Protein AF-A0A7R9L1L2-F1 (afdb_monomer_lite)

Secondary structure (DSSP, 8-state):
------HHHHHHHHHHHHHHTTS------TTS---HHHHHHHHHHHSTTT-SS-PPPSSHHHHHHHHHHHHHHHHHHHHHHHHHS-HHHHHHHHHHHHHHHHHHHHHSSSSSSHHHHHHHHHHHHHHHHHHHHHHHHHHHHHHHHHHS-HHHHHHHHHGGG--

Foldseek 3Di:
DDPPPDPVVVVVV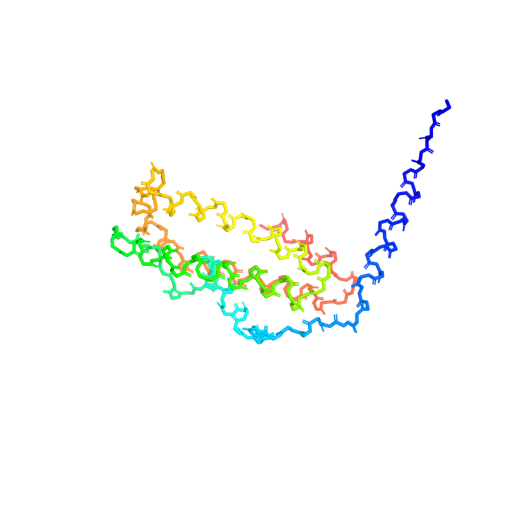VVVVVVVQPDDDQADDPPADLDVVLLVVLVLQLPLLSDLPDAQDQDLVSLQVVLVSNVVSLVNNLVSLVHGHTPVSSVVSCVVCVVSVVVSCQCNDPPHNVCVSNVCRVVCNVCSVVSSVVVVVVVVLVVCLVPDDPVCNVVSVPVVPPD

Organism: NCBI:txid1979941

Structure (mmCIF, N/CA/C/O backbone):
data_AF-A0A7R9L1L2-F1
#
_entry.id   AF-A0A7R9L1L2-F1
#
loop_
_atom_site.group_PDB
_atom_site.id
_atom_site.type_symbol
_atom_site.label_atom_id
_atom_site.label_alt_id
_atom_site.label_comp_id
_atom_site.label_asym_id
_atom_site.label_entity_id
_atom_site.label_seq_id
_atom_site.pdbx_PDB_ins_code
_atom_site.Cartn_x
_atom_site.Cartn_y
_atom_site.Cartn_z
_atom_site.occupancy
_atom_site.B_iso_or_equiv
_atom_site.auth_seq_id
_atom_site.auth_comp_id
_atom_site.auth_asym_id
_atom_site.auth_atom_id
_atom_site.pdbx_PDB_model_num
ATOM 1 N N . MET A 1 1 ? -5.228 34.550 -36.832 1.00 36.47 1 MET A N 1
ATOM 2 C CA . MET A 1 1 ? -4.292 33.539 -37.370 1.00 36.47 1 MET A CA 1
ATOM 3 C C . MET A 1 1 ? -4.348 32.320 -36.449 1.00 36.47 1 MET A C 1
ATOM 5 O O . MET A 1 1 ? -3.928 32.424 -35.306 1.00 36.47 1 MET A O 1
ATOM 9 N N . LYS A 1 2 ? -5.009 31.228 -36.863 1.00 37.94 2 LYS A N 1
ATOM 10 C CA . LYS A 1 2 ? -5.183 30.013 -36.042 1.00 37.94 2 LYS A CA 1
ATOM 11 C C . LYS A 1 2 ? -3.864 29.232 -36.028 1.00 37.94 2 LYS A C 1
ATOM 13 O O . LYS A 1 2 ? -3.481 28.687 -37.057 1.00 37.94 2 LYS A O 1
ATOM 18 N N . MET A 1 3 ? -3.175 29.177 -34.886 1.00 38.44 3 MET A N 1
ATOM 19 C CA . MET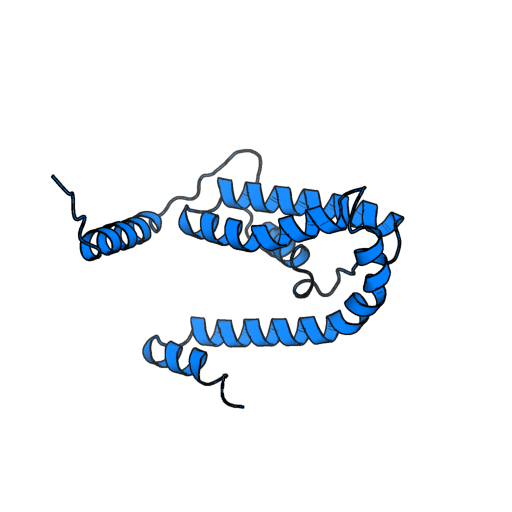 A 1 3 ? -2.059 28.246 -34.678 1.00 38.44 3 MET A CA 1
ATOM 20 C C . MET A 1 3 ? -2.617 26.821 -34.595 1.00 38.44 3 MET A C 1
ATOM 22 O O . MET A 1 3 ? -3.024 26.356 -33.534 1.00 38.44 3 MET A O 1
ATOM 26 N N . SER A 1 4 ? -2.660 26.134 -35.737 1.00 44.62 4 SER A N 1
ATOM 27 C CA . SER A 1 4 ? -2.806 24.681 -35.799 1.00 44.62 4 SER A CA 1
ATOM 28 C C . SER A 1 4 ? -1.478 24.057 -35.376 1.00 44.62 4 SER A C 1
ATOM 30 O O . SER A 1 4 ? -0.600 23.809 -36.201 1.00 44.62 4 SER A O 1
ATOM 32 N N . MET A 1 5 ? -1.288 23.867 -34.071 1.00 45.75 5 MET A N 1
ATOM 33 C CA . MET A 1 5 ? -0.157 23.101 -33.558 1.00 45.75 5 MET A CA 1
ATOM 34 C C . MET A 1 5 ? -0.394 21.629 -33.914 1.00 45.75 5 MET A C 1
ATOM 36 O O . MET A 1 5 ? -1.268 20.979 -33.345 1.00 45.75 5 MET A O 1
ATOM 40 N N . ASN A 1 6 ? 0.333 21.134 -34.919 1.00 57.28 6 ASN A N 1
ATOM 41 C CA . ASN A 1 6 ? 0.216 19.767 -35.424 1.00 57.28 6 ASN A CA 1
ATOM 42 C C . ASN A 1 6 ? 0.350 18.758 -34.272 1.00 57.28 6 ASN A C 1
ATOM 44 O O . ASN A 1 6 ? 1.364 18.748 -33.575 1.00 57.28 6 ASN A O 1
ATOM 48 N N . ILE A 1 7 ? -0.644 17.880 -34.109 1.00 63.22 7 ILE A N 1
ATOM 49 C CA . ILE A 1 7 ? -0.678 16.795 -33.107 1.00 63.22 7 ILE A CA 1
ATOM 50 C C . ILE A 1 7 ? 0.626 15.978 -33.083 1.00 63.22 7 ILE A C 1
ATOM 52 O O . ILE A 1 7 ? 1.096 15.583 -32.019 1.00 63.22 7 ILE A O 1
ATOM 56 N N . ASN A 1 8 ? 1.269 15.818 -34.241 1.00 50.91 8 ASN A N 1
ATOM 57 C CA . ASN A 1 8 ? 2.549 15.124 -34.372 1.00 50.91 8 ASN A CA 1
ATOM 58 C C . ASN A 1 8 ? 3.706 15.843 -33.656 1.00 50.91 8 ASN A C 1
ATOM 60 O O . ASN A 1 8 ? 4.559 15.184 -33.069 1.00 50.91 8 ASN A O 1
ATOM 64 N N . ILE A 1 9 ? 3.717 17.181 -33.648 1.00 67.81 9 ILE A N 1
ATOM 65 C CA . ILE A 1 9 ? 4.713 17.986 -32.922 1.00 67.81 9 ILE A CA 1
ATOM 66 C C . ILE A 1 9 ? 4.466 17.871 -31.416 1.00 67.81 9 ILE A C 1
ATOM 68 O O . ILE A 1 9 ? 5.414 17.706 -30.652 1.00 67.81 9 ILE A O 1
ATOM 72 N N . LEU A 1 10 ? 3.199 17.874 -30.989 1.00 62.88 10 LEU A N 1
ATOM 73 C CA . LEU A 1 10 ? 2.837 17.688 -29.584 1.00 62.88 10 LEU A CA 1
ATOM 74 C C . LEU A 1 10 ? 3.290 16.311 -29.064 1.00 62.88 10 LEU A C 1
ATOM 76 O O . LEU A 1 10 ? 3.907 16.235 -28.004 1.00 62.88 10 LEU A O 1
ATOM 80 N N . CYS A 1 11 ? 3.068 15.236 -29.827 1.00 60.09 11 CYS A N 1
ATOM 81 C CA . CYS A 1 11 ? 3.555 13.898 -29.479 1.00 60.09 11 CYS A CA 1
ATOM 82 C C . CYS A 1 11 ? 5.089 13.826 -29.422 1.00 60.09 11 CYS A C 1
ATOM 84 O O . CYS A 1 11 ? 5.626 13.228 -28.493 1.00 60.09 11 CYS A O 1
ATOM 86 N N . LEU A 1 12 ? 5.802 14.467 -30.353 1.00 58.62 12 LEU A N 1
ATOM 87 C CA . LEU A 1 12 ? 7.271 14.502 -30.364 1.00 58.62 12 LEU A CA 1
ATOM 88 C C . LEU A 1 12 ? 7.853 15.265 -29.168 1.00 58.62 12 LEU A C 1
ATOM 90 O O . LEU A 1 12 ? 8.830 14.808 -28.575 1.00 58.62 12 LEU A O 1
ATOM 94 N N . VAL A 1 13 ? 7.234 16.379 -28.765 1.00 70.94 13 VAL A N 1
ATOM 95 C CA . VAL A 1 13 ? 7.617 17.120 -27.551 1.00 70.94 13 VAL A CA 1
ATOM 96 C C . VAL A 1 13 ? 7.341 16.286 -26.296 1.00 70.94 13 VAL A C 1
ATOM 98 O O . VAL A 1 13 ? 8.177 16.230 -25.400 1.00 70.94 13 VAL A O 1
ATOM 101 N N . ILE A 1 14 ? 6.217 15.568 -26.238 1.00 67.75 14 ILE A N 1
ATOM 102 C CA . ILE A 1 14 ? 5.893 14.697 -25.098 1.00 67.75 14 ILE A CA 1
ATOM 103 C C . ILE A 1 14 ? 6.888 13.530 -24.995 1.00 67.75 14 ILE A C 1
ATOM 105 O O . ILE A 1 14 ? 7.401 13.258 -23.910 1.00 67.75 14 ILE A O 1
ATOM 109 N N . VAL A 1 15 ? 7.218 12.873 -26.111 1.00 67.69 15 VAL A N 1
ATOM 110 C CA . VAL A 1 15 ? 8.172 11.751 -26.143 1.00 67.69 15 VAL A CA 1
ATOM 111 C C . VAL A 1 15 ? 9.595 12.214 -25.809 1.00 67.69 15 VAL A C 1
ATOM 113 O O . VAL A 1 15 ? 10.283 11.559 -25.029 1.00 67.69 15 VAL A O 1
ATOM 116 N N . THR A 1 16 ? 10.034 13.369 -26.314 1.00 61.12 16 THR A N 1
ATOM 117 C CA . THR A 1 16 ? 11.356 13.925 -25.969 1.00 61.12 16 THR A CA 1
ATOM 118 C C . THR A 1 16 ? 11.436 14.359 -24.502 1.00 61.12 16 THR A C 1
ATOM 120 O O . THR A 1 16 ? 12.442 14.081 -23.851 1.00 61.12 16 THR A O 1
ATOM 123 N N . LEU A 1 17 ? 10.368 14.919 -23.922 1.00 56.75 17 LEU A N 1
ATOM 124 C CA . LEU A 1 17 ? 10.292 15.219 -22.482 1.00 56.75 17 LEU A CA 1
ATOM 125 C C . LEU A 1 17 ? 10.342 13.954 -21.605 1.00 56.75 17 LEU A C 1
ATOM 127 O O . LEU A 1 17 ? 10.957 13.973 -20.533 1.00 56.75 17 LEU A O 1
ATOM 131 N N . MET A 1 18 ? 9.754 12.841 -22.058 1.00 56.78 18 MET A N 1
ATOM 132 C CA . MET A 1 18 ? 9.867 11.546 -21.372 1.00 56.78 18 MET A CA 1
ATOM 133 C C . MET A 1 18 ? 11.304 10.999 -21.402 1.00 56.78 18 MET A C 1
ATOM 135 O O . MET A 1 18 ? 11.771 10.485 -20.386 1.00 56.78 18 MET A O 1
ATOM 139 N N . ILE A 1 19 ? 12.027 11.165 -22.517 1.00 56.84 19 ILE A N 1
ATOM 140 C CA . ILE A 1 19 ? 13.418 10.699 -22.679 1.00 56.84 19 ILE A CA 1
ATOM 141 C C . ILE A 1 19 ? 14.409 11.563 -21.876 1.00 56.84 19 ILE A C 1
ATOM 143 O O . ILE A 1 19 ? 15.317 11.035 -21.239 1.00 56.84 19 ILE A O 1
ATOM 147 N N . VAL A 1 20 ? 14.230 12.887 -21.823 1.00 55.44 20 VAL A N 1
ATOM 148 C CA . VAL A 1 20 ? 15.121 13.778 -21.043 1.00 55.44 20 VAL A CA 1
ATOM 149 C C . VAL A 1 20 ? 14.973 13.552 -19.528 1.00 55.44 20 VAL A C 1
ATOM 151 O O . VAL A 1 20 ? 15.897 13.805 -18.762 1.00 55.44 20 VAL A O 1
ATOM 154 N N . SER A 1 21 ? 13.848 12.989 -19.079 1.00 54.03 21 SER A N 1
ATOM 155 C CA . SER A 1 21 ? 13.594 12.691 -17.662 1.00 54.03 21 SER A CA 1
ATOM 156 C C . SER A 1 21 ? 14.308 11.429 -17.137 1.00 54.03 21 SER A C 1
ATOM 158 O O . SER A 1 21 ? 14.259 11.166 -15.929 1.00 54.03 21 SER A O 1
ATOM 160 N N . SER A 1 22 ? 14.948 10.623 -18.002 1.00 46.62 22 SER A N 1
ATOM 161 C CA . SER A 1 22 ? 15.565 9.343 -17.610 1.00 46.62 22 SER A CA 1
ATOM 162 C C . SER A 1 22 ? 17.045 9.423 -17.209 1.00 46.62 22 SER A C 1
ATOM 164 O O . SER A 1 22 ? 17.512 8.550 -16.472 1.00 46.62 22 SER A O 1
ATOM 166 N N . THR A 1 23 ? 17.783 10.479 -17.554 1.00 50.31 23 THR A N 1
ATOM 167 C CA . THR A 1 23 ? 19.122 10.748 -16.989 1.00 50.31 23 THR A CA 1
ATOM 168 C C . THR A 1 23 ? 18.905 11.471 -15.649 1.00 50.31 23 THR A C 1
ATOM 170 O O . THR A 1 23 ? 18.194 12.453 -15.550 1.00 50.31 23 THR A O 1
ATOM 173 N N . GLY A 1 24 ? 19.278 11.000 -14.468 1.00 54.28 24 GLY A N 1
ATOM 174 C CA . GLY A 1 24 ? 20.504 10.338 -14.055 1.00 54.28 24 GLY A CA 1
ATOM 175 C C . GLY A 1 24 ? 21.031 10.997 -12.769 1.00 54.28 24 GLY A C 1
ATOM 176 O O . GLY A 1 24 ? 22.233 11.061 -12.611 1.00 54.28 24 GLY A O 1
ATOM 177 N N . ALA A 1 25 ? 20.171 11.547 -11.891 1.00 43.59 25 ALA A N 1
ATOM 178 C CA . ALA A 1 25 ? 20.575 12.083 -10.587 1.00 43.59 25 ALA A CA 1
ATOM 179 C C . ALA A 1 25 ? 19.409 12.016 -9.581 1.00 43.59 25 ALA A C 1
ATOM 181 O O . ALA A 1 25 ? 18.330 12.554 -9.833 1.00 43.59 25 ALA A O 1
ATOM 182 N N . THR A 1 26 ? 19.613 11.327 -8.460 1.00 54.69 26 THR A N 1
ATOM 183 C CA . THR A 1 26 ? 18.745 11.350 -7.272 1.00 54.69 26 THR A CA 1
ATOM 184 C C . THR A 1 26 ? 19.054 12.610 -6.462 1.00 54.69 26 THR A C 1
ATOM 186 O O . THR A 1 26 ? 20.217 12.875 -6.162 1.00 54.69 26 THR A O 1
ATOM 189 N N . LYS A 1 27 ? 18.042 13.413 -6.107 1.00 51.59 27 LYS A N 1
ATOM 190 C CA . LYS A 1 27 ? 18.242 14.594 -5.252 1.00 51.59 27 LYS A CA 1
ATOM 191 C C . LYS A 1 27 ? 18.451 14.134 -3.807 1.00 51.59 27 LYS A C 1
ATOM 193 O O . LYS A 1 27 ? 17.504 13.765 -3.123 1.00 51.59 27 LYS A O 1
ATOM 198 N N . GLN A 1 28 ? 19.689 14.156 -3.327 1.00 49.69 28 GLN A N 1
ATOM 199 C CA . GLN A 1 28 ? 19.975 13.865 -1.924 1.00 49.69 28 GLN A CA 1
ATOM 200 C C . GLN A 1 28 ? 19.499 15.040 -1.056 1.00 49.69 28 GLN A C 1
ATOM 202 O O . GLN A 1 28 ? 19.882 16.188 -1.277 1.00 49.69 28 GLN A O 1
ATOM 207 N N . SER A 1 29 ? 18.606 14.763 -0.105 1.00 49.16 29 SER A N 1
ATOM 208 C CA . SER A 1 29 ? 18.024 15.746 0.813 1.00 49.16 29 SER A CA 1
ATOM 209 C C . SER A 1 29 ? 18.351 15.351 2.244 1.00 49.16 29 SER A C 1
ATOM 211 O O . SER A 1 29 ? 18.019 14.248 2.665 1.00 49.16 29 SER A O 1
ATOM 213 N N . ASN A 1 30 ? 18.863 16.295 3.029 1.00 48.75 30 ASN A N 1
ATOM 214 C CA . ASN A 1 30 ? 18.993 16.139 4.477 1.00 48.75 30 ASN A CA 1
ATOM 215 C C . ASN A 1 30 ? 17.613 15.844 5.111 1.00 48.75 30 ASN A C 1
ATOM 217 O O . ASN A 1 30 ? 16.613 16.486 4.766 1.00 48.75 30 ASN A O 1
ATOM 221 N N . GLY A 1 31 ? 17.555 14.852 6.006 1.00 59.69 31 GLY A N 1
ATOM 222 C CA . GLY A 1 31 ? 16.406 14.552 6.874 1.00 59.69 31 GLY A CA 1
ATOM 223 C C . GLY A 1 31 ? 15.492 13.385 6.469 1.00 59.69 31 GLY A C 1
ATOM 224 O O . GLY A 1 31 ? 14.738 12.919 7.315 1.00 59.69 31 GLY A O 1
ATOM 225 N N . ILE A 1 32 ? 15.545 12.887 5.229 1.00 66.50 32 ILE A N 1
ATOM 226 C CA . ILE A 1 32 ? 14.902 11.617 4.843 1.00 66.50 32 ILE A CA 1
ATOM 227 C C . ILE A 1 32 ? 15.945 10.786 4.117 1.00 66.50 32 ILE A C 1
ATOM 229 O O . ILE A 1 32 ? 16.417 11.181 3.052 1.00 66.50 32 ILE A O 1
ATOM 233 N N . GLU A 1 33 ? 16.298 9.648 4.704 1.00 76.88 33 GLU A N 1
ATOM 234 C CA . GLU A 1 33 ? 17.136 8.664 4.041 1.00 76.88 33 GLU A CA 1
ATOM 235 C C . GLU A 1 33 ? 16.358 8.090 2.854 1.00 76.88 33 GLU A C 1
ATOM 237 O O . GLU A 1 33 ? 15.224 7.625 3.004 1.00 76.88 33 GLU A O 1
ATOM 242 N N . CYS A 1 34 ? 16.939 8.169 1.655 1.00 84.81 34 CYS A N 1
ATOM 243 C CA . CYS A 1 34 ? 16.359 7.595 0.442 1.00 84.81 34 CYS A CA 1
ATOM 244 C C . CYS A 1 34 ? 16.516 6.066 0.433 1.00 84.81 34 CYS A C 1
ATOM 246 O O . CYS A 1 34 ? 16.984 5.500 -0.552 1.00 84.81 34 CYS A O 1
ATOM 248 N N . ASP A 1 35 ? 16.130 5.408 1.527 1.00 88.38 35 ASP A N 1
ATOM 249 C CA . ASP A 1 35 ? 16.169 3.960 1.669 1.00 88.38 35 ASP A CA 1
ATOM 250 C C . ASP A 1 35 ? 15.010 3.321 0.883 1.00 88.38 35 ASP A C 1
ATOM 252 O O . ASP A 1 35 ? 13.840 3.493 1.249 1.00 88.38 35 ASP A O 1
ATOM 256 N N . PRO A 1 36 ? 15.299 2.597 -0.212 1.00 85.25 36 PRO A N 1
ATOM 257 C CA . PRO A 1 36 ? 14.266 1.932 -0.994 1.00 85.25 36 PRO A CA 1
ATOM 258 C C . PRO A 1 36 ? 13.530 0.849 -0.196 1.00 85.25 36 PRO A C 1
ATOM 260 O O . PRO A 1 36 ? 12.350 0.630 -0.453 1.00 85.25 36 PRO A O 1
ATOM 263 N N . LYS A 1 37 ? 14.162 0.215 0.804 1.00 89.31 37 LYS A N 1
ATOM 264 C CA . LYS A 1 37 ? 13.511 -0.840 1.598 1.00 89.31 37 LYS A CA 1
ATOM 265 C C . LYS A 1 37 ? 12.393 -0.274 2.464 1.00 89.31 37 LYS A C 1
ATOM 267 O O . LYS A 1 37 ? 11.260 -0.743 2.382 1.00 89.31 37 LYS A O 1
ATOM 272 N N . THR A 1 38 ? 12.678 0.788 3.217 1.00 90.19 38 THR A N 1
ATOM 273 C CA . THR A 1 38 ? 11.664 1.485 4.024 1.00 90.19 38 THR A CA 1
ATOM 274 C C . THR A 1 38 ? 10.514 2.006 3.155 1.00 90.19 38 THR A C 1
ATOM 276 O O . THR A 1 38 ? 9.348 1.947 3.558 1.00 90.19 38 THR A O 1
ATOM 279 N N . MET A 1 39 ? 10.807 2.491 1.943 1.00 90.62 39 MET A N 1
ATOM 280 C CA . MET A 1 39 ? 9.788 2.914 0.979 1.00 90.62 39 MET A CA 1
ATOM 281 C C . MET A 1 39 ? 8.900 1.760 0.512 1.00 90.62 39 MET A C 1
ATOM 283 O O . MET A 1 39 ? 7.672 1.904 0.527 1.00 90.62 39 MET A O 1
ATOM 287 N N . ASP A 1 40 ? 9.486 0.625 0.146 1.00 89.00 40 ASP A N 1
ATOM 288 C CA . ASP A 1 40 ? 8.743 -0.554 -0.295 1.00 89.00 40 ASP A CA 1
ATOM 289 C C . ASP A 1 40 ? 7.865 -1.113 0.828 1.00 89.00 40 ASP A C 1
ATOM 291 O O . ASP A 1 40 ? 6.672 -1.337 0.619 1.00 89.00 40 ASP A O 1
ATOM 295 N N . GLU A 1 41 ? 8.396 -1.250 2.043 1.00 90.88 41 GLU A N 1
ATOM 296 C CA . GLU A 1 41 ? 7.642 -1.702 3.219 1.00 90.88 41 GLU A CA 1
ATOM 297 C C . GLU A 1 41 ? 6.497 -0.745 3.570 1.00 90.88 41 GLU A C 1
ATOM 299 O O . GLU A 1 41 ? 5.360 -1.163 3.810 1.00 90.88 41 GLU A O 1
ATOM 304 N N . THR A 1 42 ? 6.763 0.563 3.547 1.00 91.62 42 THR A N 1
ATOM 305 C CA . THR A 1 42 ? 5.748 1.585 3.830 1.00 91.62 42 THR A CA 1
ATOM 306 C C . THR A 1 42 ? 4.639 1.569 2.786 1.00 91.62 42 THR A C 1
ATOM 308 O O . THR A 1 42 ? 3.454 1.651 3.124 1.00 91.62 42 THR A O 1
ATOM 311 N N . THR A 1 43 ? 5.007 1.439 1.515 1.00 90.94 43 THR A N 1
ATOM 312 C CA . THR A 1 43 ? 4.059 1.368 0.403 1.00 90.94 43 THR A CA 1
ATOM 313 C C . THR A 1 43 ? 3.242 0.086 0.488 1.00 90.94 43 THR A C 1
ATOM 315 O O . THR A 1 43 ? 2.014 0.143 0.425 1.00 90.94 43 THR A O 1
ATOM 318 N N . ARG A 1 44 ? 3.887 -1.058 0.735 1.00 89.56 44 ARG A N 1
ATOM 319 C CA . ARG A 1 44 ? 3.228 -2.350 0.945 1.00 89.56 44 ARG A CA 1
ATOM 320 C C . ARG A 1 44 ? 2.179 -2.267 2.047 1.00 89.56 44 ARG A C 1
ATOM 322 O O . ARG A 1 44 ? 1.050 -2.687 1.818 1.00 89.56 44 ARG A O 1
ATOM 329 N N . TRP A 1 45 ? 2.505 -1.639 3.177 1.00 92.31 45 TRP A N 1
ATOM 330 C CA . TRP A 1 45 ? 1.546 -1.418 4.258 1.00 92.31 45 TRP A CA 1
ATOM 331 C C . TRP A 1 45 ? 0.351 -0.574 3.802 1.00 92.31 45 TRP A C 1
ATOM 333 O O . TRP A 1 45 ? -0.788 -0.887 4.133 1.00 92.31 45 TRP A O 1
ATOM 343 N N . LEU A 1 46 ? 0.561 0.493 3.022 1.00 92.19 46 LEU A N 1
ATOM 344 C CA . LEU A 1 46 ? -0.511 1.395 2.574 1.00 92.19 46 LEU A CA 1
ATOM 345 C C . LEU A 1 46 ? -1.531 0.714 1.647 1.00 92.19 46 LEU A C 1
ATOM 347 O O . LEU A 1 46 ? -2.735 1.000 1.749 1.00 92.19 46 LEU A O 1
ATOM 351 N N . PHE A 1 47 ? -1.085 -0.223 0.812 1.00 90.19 47 PHE A N 1
ATOM 352 C CA . PHE A 1 47 ? -1.940 -1.040 -0.048 1.00 90.19 47 PHE A CA 1
ATOM 353 C C . PHE A 1 47 ? -2.462 -2.266 0.710 1.00 90.19 47 PHE A C 1
ATOM 355 O O . PHE A 1 47 ? -1.751 -3.236 0.920 1.00 90.19 47 PHE A O 1
ATOM 362 N N . PHE A 1 48 ? -3.743 -2.234 1.089 1.00 88.75 48 PHE A N 1
ATOM 363 C CA . PHE A 1 48 ? -4.365 -3.227 1.980 1.00 88.75 48 PHE A CA 1
ATOM 364 C C . PHE A 1 48 ? -4.118 -4.694 1.592 1.00 88.75 48 PHE A C 1
ATOM 366 O O . PHE A 1 48 ? -3.850 -5.514 2.462 1.00 88.75 48 PHE A O 1
ATOM 373 N N . LEU A 1 49 ? -4.184 -5.014 0.298 1.00 87.75 49 LEU A N 1
ATOM 374 C CA . LEU A 1 49 ? -4.004 -6.384 -0.188 1.00 87.75 49 LEU A CA 1
ATOM 375 C C . LEU A 1 49 ? -2.538 -6.828 -0.233 1.00 87.75 49 LEU A C 1
ATOM 377 O O . LEU A 1 49 ? -2.285 -8.020 -0.357 1.00 87.75 49 LEU A O 1
ATOM 381 N N . ASN A 1 50 ? -1.589 -5.899 -0.129 1.00 83.69 50 ASN A N 1
ATOM 382 C CA . ASN A 1 50 ? -0.168 -6.183 -0.288 1.00 83.69 50 ASN A CA 1
ATOM 383 C C . ASN A 1 50 ? 0.515 -6.525 1.046 1.00 83.69 50 ASN A C 1
ATOM 385 O O . ASN A 1 50 ? 1.550 -7.188 1.058 1.00 83.69 50 ASN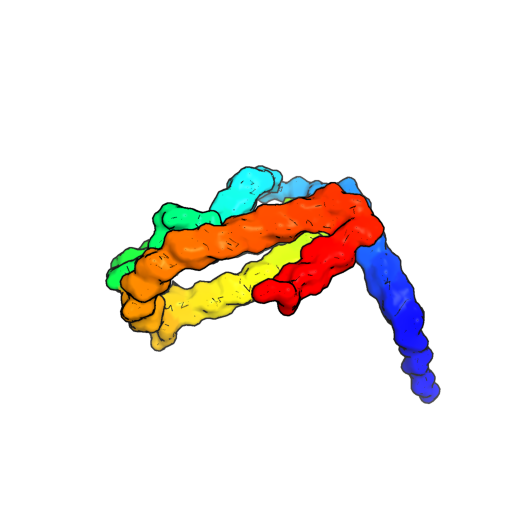 A O 1
ATOM 389 N N . ASP A 1 51 ? -0.054 -6.112 2.179 1.00 84.06 51 ASP A N 1
ATOM 390 C CA . ASP A 1 51 ? 0.450 -6.441 3.513 1.00 84.06 51 ASP A CA 1
ATOM 391 C C . ASP A 1 51 ? -0.429 -7.520 4.170 1.00 84.06 51 ASP A C 1
ATOM 393 O O . ASP A 1 51 ? -1.560 -7.217 4.556 1.00 84.06 51 ASP A O 1
ATOM 397 N N . PRO A 1 52 ? 0.057 -8.765 4.341 1.00 75.00 52 PRO A N 1
ATOM 398 C CA . PRO A 1 52 ? -0.726 -9.850 4.926 1.00 75.00 52 PRO A CA 1
ATOM 399 C C . PRO A 1 52 ? -1.043 -9.636 6.413 1.00 75.00 52 PRO A C 1
ATOM 401 O O . PRO A 1 52 ? -2.080 -10.112 6.871 1.00 75.00 52 PRO A O 1
ATOM 404 N N . LEU A 1 53 ? -0.240 -8.861 7.146 1.00 80.44 53 LEU A N 1
ATOM 405 C CA . LEU A 1 53 ? -0.382 -8.657 8.592 1.00 80.44 53 LEU A CA 1
ATOM 406 C C . LEU A 1 53 ? -1.336 -7.506 8.946 1.00 80.44 53 LEU A C 1
ATOM 408 O O . LEU A 1 53 ? -1.903 -7.474 10.036 1.00 80.44 53 LEU A O 1
ATOM 412 N N . ARG A 1 54 ? -1.560 -6.563 8.026 1.00 88.56 54 ARG A N 1
ATOM 413 C CA . ARG A 1 54 ? -2.402 -5.380 8.277 1.00 88.56 54 ARG A CA 1
ATOM 414 C C . ARG A 1 54 ? -3.909 -5.650 8.192 1.00 88.56 54 ARG A C 1
ATOM 416 O O . ARG A 1 54 ? -4.442 -5.778 7.093 1.00 88.56 54 ARG A O 1
ATOM 423 N N . ASN A 1 55 ? -4.638 -5.604 9.298 1.00 91.44 55 ASN A N 1
ATOM 424 C CA . ASN A 1 55 ? -6.105 -5.705 9.273 1.00 91.44 55 ASN A CA 1
ATOM 425 C C . ASN A 1 55 ? -6.802 -4.339 9.160 1.00 91.44 55 ASN A C 1
ATOM 427 O O . ASN A 1 55 ? -6.223 -3.286 9.444 1.00 91.44 55 ASN A O 1
ATOM 431 N N . ILE A 1 56 ? -8.052 -4.354 8.698 1.00 93.06 56 ILE A N 1
ATOM 432 C CA . ILE A 1 56 ? -8.974 -3.222 8.816 1.00 93.06 56 ILE A CA 1
ATOM 433 C C . ILE A 1 56 ? -9.443 -3.148 10.277 1.00 93.06 56 ILE A C 1
ATOM 435 O O . ILE A 1 56 ? -9.779 -4.193 10.838 1.00 93.06 56 ILE A O 1
ATOM 439 N N . PRO A 1 57 ? -9.469 -1.950 10.890 1.00 94.12 57 PRO A N 1
ATOM 440 C CA . PRO A 1 57 ? -9.873 -1.774 12.285 1.00 94.12 57 PRO A CA 1
ATOM 441 C C . PRO A 1 57 ? -11.335 -2.176 12.508 1.00 94.12 57 PRO A C 1
ATOM 443 O O . PRO A 1 57 ? -12.219 -1.698 11.795 1.00 94.12 57 PRO A O 1
ATOM 446 N N . GLU A 1 58 ? -11.592 -3.006 13.519 1.00 94.19 58 GLU A N 1
ATOM 447 C CA . GLU A 1 58 ? -12.935 -3.484 13.887 1.00 94.19 58 GLU A CA 1
ATOM 448 C C . GLU A 1 58 ? -13.567 -2.653 15.006 1.00 94.19 58 GLU A C 1
ATOM 450 O O . GLU A 1 58 ? -14.759 -2.782 15.292 1.00 94.19 58 GLU A O 1
ATOM 455 N N . THR A 1 59 ? -12.790 -1.762 15.622 1.00 93.06 59 THR A N 1
ATOM 456 C CA . THR A 1 59 ? -13.266 -0.827 16.641 1.00 93.06 59 THR A CA 1
ATOM 457 C C . THR A 1 59 ? -12.890 0.617 16.316 1.00 93.06 59 THR A C 1
ATOM 459 O O . THR A 1 59 ? -11.979 0.903 15.538 1.00 93.06 59 THR A O 1
ATOM 462 N N . GLU A 1 60 ? -13.588 1.569 16.937 1.00 89.50 60 GLU A N 1
ATOM 463 C CA . GLU A 1 60 ? -13.303 2.999 16.757 1.00 89.50 60 GLU A CA 1
ATOM 464 C C . GLU A 1 60 ? -11.929 3.403 17.327 1.00 89.50 60 GLU A C 1
ATOM 466 O O . GLU A 1 60 ? -11.249 4.278 16.779 1.00 89.50 60 GLU A O 1
ATOM 471 N N . THR A 1 61 ? -11.495 2.739 18.401 1.00 90.94 61 THR A N 1
ATOM 472 C CA . THR A 1 61 ? -10.171 2.943 19.003 1.00 90.94 61 THR A CA 1
ATOM 473 C C . THR A 1 61 ? -9.073 2.489 18.045 1.00 90.94 61 THR A C 1
ATOM 475 O O . THR A 1 61 ? -8.177 3.270 17.720 1.00 90.94 61 THR A O 1
ATOM 478 N N . GLU A 1 62 ? -9.194 1.276 17.497 1.00 93.50 62 GLU A N 1
ATOM 479 C CA . GLU A 1 62 ? -8.279 0.760 16.471 1.00 93.50 62 GLU A CA 1
ATOM 480 C C . GLU A 1 62 ? -8.282 1.640 15.221 1.00 93.50 62 GLU A C 1
ATOM 482 O O . GLU A 1 62 ? -7.228 1.905 14.643 1.00 93.50 62 GLU A O 1
ATOM 487 N N . ARG A 1 63 ? -9.452 2.155 14.815 1.00 92.50 63 ARG A N 1
ATOM 488 C CA . ARG A 1 63 ? -9.571 3.062 13.665 1.00 92.50 63 ARG A CA 1
ATOM 489 C C . ARG A 1 63 ? -8.744 4.321 13.865 1.00 92.50 63 ARG A C 1
ATOM 491 O O . ARG A 1 63 ? -8.070 4.762 12.936 1.00 92.50 63 ARG A O 1
ATOM 498 N N . SER A 1 64 ? -8.787 4.899 15.059 1.00 91.25 64 SER A N 1
ATOM 499 C CA . SER A 1 64 ? -8.056 6.128 15.371 1.00 91.25 64 SER A CA 1
ATOM 500 C C . SER A 1 64 ? -6.545 5.925 15.244 1.00 91.25 64 SER A C 1
ATOM 502 O O . SER A 1 64 ? -5.876 6.718 14.578 1.00 91.25 64 SER A O 1
ATOM 504 N N . GLN A 1 65 ? -6.023 4.822 15.789 1.00 92.75 65 GLN A N 1
ATOM 505 C CA . GLN A 1 65 ? -4.609 4.467 15.661 1.00 92.75 65 GLN A CA 1
ATOM 506 C C . GLN A 1 65 ? -4.226 4.150 14.209 1.00 92.75 65 GLN A C 1
ATOM 508 O O . GLN A 1 65 ? -3.265 4.711 13.683 1.00 92.75 65 GLN A O 1
ATOM 513 N N . PHE A 1 66 ? -5.032 3.342 13.521 1.00 92.69 66 PHE A N 1
ATOM 514 C CA . PHE A 1 66 ? -4.845 3.015 12.108 1.00 92.69 66 PHE A CA 1
ATOM 515 C C . PHE A 1 66 ? -4.758 4.268 11.232 1.00 92.69 66 PHE A C 1
ATOM 517 O O . PHE A 1 66 ? -3.919 4.356 10.337 1.00 92.69 66 PHE A O 1
ATOM 524 N N . CYS A 1 67 ? -5.614 5.259 11.481 1.00 92.50 67 CYS A N 1
ATOM 525 C CA . CYS A 1 67 ? -5.613 6.515 10.742 1.00 92.50 67 CYS A CA 1
ATOM 526 C C . CYS A 1 67 ? -4.365 7.357 11.017 1.00 92.50 67 CYS A C 1
ATOM 528 O O . CYS A 1 67 ? -3.848 7.997 10.098 1.00 92.50 67 CYS A O 1
ATOM 530 N N . LEU A 1 68 ? -3.860 7.343 12.250 1.00 93.50 68 LEU A N 1
ATOM 531 C CA . LEU A 1 68 ? -2.627 8.031 12.620 1.00 93.50 68 LEU A CA 1
ATOM 532 C C . LEU A 1 68 ? -1.418 7.417 11.900 1.00 93.50 68 LEU A C 1
ATOM 534 O O . LEU A 1 68 ? -0.696 8.135 11.205 1.00 93.50 68 LEU A O 1
ATOM 538 N N . GLU A 1 69 ? -1.267 6.093 11.963 1.00 93.25 69 GLU A N 1
ATOM 539 C CA . GLU A 1 69 ? -0.207 5.355 11.263 1.00 93.25 69 GLU A CA 1
ATOM 540 C C . GLU A 1 69 ? -0.293 5.547 9.745 1.00 93.25 69 GLU A C 1
ATOM 542 O O . GLU A 1 69 ? 0.704 5.828 9.072 1.00 93.25 69 GLU A O 1
ATOM 547 N N . LYS A 1 70 ? -1.505 5.467 9.187 1.00 92.56 70 LYS A N 1
ATOM 548 C CA . LYS A 1 70 ? -1.727 5.640 7.753 1.00 92.56 70 LYS A CA 1
ATOM 549 C C . LYS A 1 70 ? -1.357 7.038 7.275 1.00 92.56 70 LYS A C 1
ATOM 551 O O . LYS A 1 70 ? -0.691 7.165 6.251 1.00 92.56 70 LYS A O 1
ATOM 556 N N . ASN A 1 71 ? -1.720 8.079 8.021 1.00 93.75 71 ASN A N 1
ATOM 557 C CA . ASN A 1 71 ? -1.353 9.456 7.691 1.00 93.75 71 ASN A CA 1
ATOM 558 C C . ASN A 1 71 ? 0.168 9.672 7.719 1.00 93.75 71 ASN A C 1
ATOM 560 O O . ASN A 1 71 ? 0.704 10.336 6.829 1.00 93.75 71 ASN A O 1
ATOM 564 N N . GLN A 1 72 ? 0.866 9.097 8.702 1.00 94.00 72 GLN A N 1
ATOM 565 C CA . GLN A 1 72 ? 2.328 9.166 8.792 1.00 94.00 72 GLN A CA 1
ATOM 566 C C . GLN A 1 72 ? 2.995 8.483 7.593 1.00 94.00 72 GLN A C 1
ATOM 568 O O . GLN A 1 72 ? 3.853 9.074 6.937 1.00 94.00 72 GLN A O 1
ATOM 573 N N . LYS A 1 73 ? 2.546 7.275 7.245 1.00 94.31 73 LYS A N 1
ATOM 574 C CA . LYS A 1 73 ? 3.063 6.514 6.101 1.00 94.31 73 LYS A CA 1
ATOM 575 C C . LYS A 1 73 ? 2.764 7.200 4.764 1.00 94.31 73 LYS A C 1
ATOM 577 O O . LYS A 1 73 ? 3.644 7.298 3.912 1.00 94.31 73 LYS A O 1
ATOM 582 N N . GLU A 1 74 ? 1.566 7.761 4.585 1.00 94.69 74 GLU A N 1
ATOM 583 C CA . GLU A 1 74 ? 1.235 8.577 3.405 1.00 94.69 74 GLU A CA 1
ATOM 584 C C . GLU A 1 74 ? 2.135 9.809 3.284 1.00 94.69 74 GLU A C 1
ATOM 586 O O . GLU A 1 74 ? 2.531 10.186 2.176 1.00 94.69 74 GLU A O 1
ATOM 591 N N . HIS A 1 75 ? 2.447 10.457 4.409 1.00 93.50 75 HIS A N 1
ATOM 592 C CA . HIS A 1 75 ? 3.363 11.589 4.430 1.00 93.50 75 HIS A CA 1
ATOM 593 C C . HIS A 1 75 ? 4.776 11.165 4.026 1.00 93.50 75 HIS A C 1
ATOM 595 O O . HIS A 1 75 ? 5.367 11.812 3.159 1.00 93.50 75 HIS A O 1
ATOM 601 N N . TYR A 1 76 ? 5.282 10.065 4.591 1.00 93.00 76 TYR A N 1
ATOM 602 C CA . TYR A 1 76 ? 6.586 9.505 4.242 1.00 93.00 76 TYR A CA 1
ATOM 603 C C . TYR A 1 76 ? 6.693 9.242 2.736 1.00 93.00 76 TYR A C 1
ATOM 605 O O . TYR A 1 76 ? 7.585 9.789 2.091 1.00 93.00 76 TYR A O 1
ATOM 613 N N . VAL A 1 77 ? 5.733 8.519 2.145 1.00 93.44 77 VAL A N 1
ATOM 614 C CA . VAL A 1 77 ? 5.748 8.199 0.706 1.00 93.44 77 VAL A CA 1
ATOM 615 C C . VAL A 1 77 ? 5.754 9.460 -0.157 1.00 93.44 77 VAL A C 1
ATOM 617 O O . VAL A 1 77 ? 6.506 9.542 -1.125 1.00 93.44 77 VAL A O 1
ATOM 620 N N . LYS A 1 78 ? 4.960 10.481 0.188 1.00 92.88 78 LYS A N 1
ATOM 621 C CA . LYS A 1 78 ? 4.961 11.755 -0.553 1.00 92.88 78 LYS A CA 1
ATOM 622 C C . LYS A 1 78 ? 6.314 12.452 -0.498 1.00 92.88 78 LYS A C 1
ATOM 624 O O . LYS A 1 78 ? 6.759 13.000 -1.506 1.00 92.88 78 LYS A O 1
ATOM 629 N N . GLN A 1 79 ? 6.947 12.471 0.671 1.00 92.44 79 GLN A N 1
ATOM 630 C CA . GLN A 1 79 ? 8.248 13.109 0.834 1.00 92.44 79 GLN A CA 1
ATOM 631 C C . GLN A 1 79 ? 9.348 12.321 0.123 1.00 92.44 79 GLN A C 1
ATOM 633 O O . GLN A 1 79 ? 10.144 12.933 -0.588 1.00 92.44 79 GLN A O 1
ATOM 638 N N . TYR A 1 80 ? 9.347 10.992 0.248 1.00 92.31 80 TYR A N 1
ATOM 639 C CA . TYR A 1 80 ? 10.248 10.107 -0.484 1.00 92.31 80 TYR A CA 1
ATOM 640 C C . TYR A 1 80 ? 10.097 10.325 -1.990 1.00 92.31 80 TYR A C 1
ATOM 642 O O . TYR A 1 80 ? 11.070 10.628 -2.672 1.00 92.31 80 TYR A O 1
ATOM 650 N N . ALA A 1 81 ? 8.868 10.290 -2.512 1.00 91.38 81 ALA A N 1
ATOM 651 C CA . ALA A 1 81 ? 8.609 10.502 -3.931 1.00 91.38 81 ALA A CA 1
ATOM 652 C C . ALA A 1 81 ? 9.115 11.870 -4.409 1.00 91.38 81 ALA A C 1
ATOM 654 O O . ALA A 1 81 ? 9.722 11.973 -5.469 1.00 91.38 81 ALA A O 1
ATOM 655 N N . LYS A 1 82 ? 8.899 12.931 -3.627 1.00 91.06 82 LYS A N 1
ATOM 656 C CA . LYS A 1 82 ? 9.327 14.289 -3.989 1.00 91.06 82 LYS A CA 1
ATOM 657 C C . LYS A 1 82 ? 10.850 14.466 -3.979 1.00 91.06 82 LYS A C 1
ATOM 659 O O . LYS A 1 82 ? 11.367 15.272 -4.750 1.00 91.06 82 LYS A O 1
ATOM 664 N N . ARG A 1 83 ? 11.551 13.798 -3.059 1.00 89.62 83 ARG A N 1
ATOM 665 C CA . ARG A 1 83 ? 12.985 14.014 -2.805 1.00 89.62 83 ARG A CA 1
ATOM 666 C C . ARG A 1 83 ? 13.857 12.988 -3.521 1.00 89.62 83 ARG A C 1
ATOM 668 O O . ARG A 1 83 ? 14.835 13.364 -4.145 1.00 89.62 83 ARG A O 1
ATOM 675 N N . CYS A 1 84 ? 13.477 11.719 -3.477 1.00 87.75 84 CYS A N 1
ATOM 676 C CA . CYS A 1 84 ? 14.311 10.603 -3.909 1.00 87.75 84 CYS A CA 1
ATOM 677 C C . CYS A 1 84 ? 14.015 10.143 -5.343 1.00 87.75 84 CYS A C 1
ATOM 679 O O . CYS A 1 84 ? 14.895 9.586 -5.996 1.00 87.75 84 CYS A O 1
ATOM 681 N N . LEU A 1 85 ? 12.806 10.386 -5.865 1.00 87.06 85 LEU A N 1
ATOM 682 C CA . LEU A 1 85 ? 12.429 9.948 -7.211 1.00 87.06 85 LEU A CA 1
ATOM 683 C C . LEU A 1 85 ? 12.666 11.026 -8.276 1.00 87.06 85 LEU A C 1
ATOM 685 O O . LEU A 1 85 ? 12.535 12.227 -8.040 1.00 87.06 85 LEU A O 1
ATOM 689 N N . LYS A 1 86 ? 12.964 10.573 -9.499 1.00 86.44 86 LYS A N 1
ATOM 690 C CA . LYS A 1 86 ? 12.971 11.422 -10.702 1.00 86.44 86 LYS A CA 1
ATOM 691 C C . LYS A 1 86 ? 11.543 11.826 -11.091 1.00 86.44 86 LYS A C 1
ATOM 693 O O . LYS A 1 86 ? 10.571 11.243 -10.613 1.00 86.44 86 LYS A O 1
ATOM 698 N N . ALA A 1 87 ? 11.420 12.782 -12.015 1.00 85.94 87 ALA A N 1
ATOM 699 C CA . ALA A 1 87 ? 10.138 13.364 -12.420 1.00 85.94 87 ALA A CA 1
ATOM 700 C C . ALA A 1 87 ? 9.083 12.320 -12.827 1.00 85.94 87 ALA A C 1
ATOM 702 O O . ALA A 1 87 ? 7.966 12.358 -12.314 1.00 85.94 87 ALA A O 1
ATOM 703 N N . PHE A 1 88 ? 9.438 11.363 -13.691 1.00 86.56 88 PHE A N 1
ATOM 704 C CA . PHE A 1 88 ? 8.487 10.350 -14.151 1.00 86.56 88 PHE A CA 1
ATOM 705 C C . PHE A 1 88 ? 8.046 9.383 -13.028 1.00 86.56 88 PHE A C 1
ATOM 707 O O . PHE A 1 88 ? 6.844 9.315 -12.757 1.00 86.56 88 PHE A O 1
ATOM 714 N N . PRO A 1 89 ? 8.949 8.705 -12.283 1.00 85.38 89 PRO A N 1
ATOM 715 C CA . PRO A 1 89 ? 8.528 7.868 -11.155 1.00 85.38 89 PRO A CA 1
ATOM 716 C C . PRO A 1 89 ? 7.779 8.640 -10.056 1.00 85.38 89 PRO A C 1
ATOM 718 O O . PRO A 1 89 ? 6.856 8.097 -9.452 1.00 85.38 89 PRO A O 1
ATOM 721 N N . TYR A 1 90 ? 8.108 9.916 -9.822 1.00 88.50 90 TYR A N 1
ATOM 722 C CA . TYR A 1 90 ? 7.353 10.791 -8.918 1.00 88.50 90 TYR A CA 1
ATOM 723 C C . TYR A 1 90 ? 5.900 10.988 -9.375 1.00 88.50 90 TYR A C 1
ATOM 725 O O . TYR A 1 90 ? 4.979 10.867 -8.563 1.00 88.50 90 TYR A O 1
ATOM 733 N N . GLN A 1 91 ? 5.678 11.272 -10.663 1.00 87.94 91 GLN A N 1
ATOM 734 C CA . GLN A 1 91 ? 4.337 11.444 -11.230 1.00 87.94 91 GLN A CA 1
ATOM 735 C C . GLN A 1 91 ? 3.509 10.164 -11.096 1.00 87.94 91 GLN A C 1
ATOM 737 O O . GLN A 1 91 ? 2.382 10.215 -10.601 1.00 87.94 91 GLN A O 1
ATOM 742 N N . VAL A 1 92 ? 4.088 9.015 -11.461 1.00 88.00 92 VAL A N 1
ATOM 743 C CA . VAL A 1 92 ? 3.429 7.706 -11.334 1.00 88.00 92 VAL A CA 1
ATOM 744 C C . VAL A 1 92 ? 3.101 7.402 -9.871 1.00 88.00 92 VAL A C 1
ATOM 746 O O . VAL A 1 92 ? 1.963 7.066 -9.552 1.00 88.00 92 VAL A O 1
ATOM 749 N N . THR A 1 93 ? 4.053 7.603 -8.956 1.00 88.56 93 THR A N 1
ATOM 750 C CA . THR A 1 93 ? 3.838 7.387 -7.514 1.00 88.56 93 THR A CA 1
ATOM 751 C C . THR A 1 93 ? 2.730 8.289 -6.972 1.00 88.56 93 THR A C 1
ATOM 753 O O . THR A 1 93 ? 1.868 7.838 -6.222 1.00 88.56 93 THR A O 1
ATOM 756 N N . THR A 1 94 ? 2.700 9.558 -7.385 1.00 89.56 94 THR A N 1
ATOM 757 C CA . THR A 1 94 ? 1.655 10.513 -6.987 1.00 89.56 94 THR A CA 1
ATOM 758 C C . THR A 1 94 ? 0.275 10.069 -7.472 1.00 89.56 94 THR A C 1
ATOM 760 O O . THR A 1 94 ? -0.694 10.149 -6.713 1.00 89.56 94 THR A O 1
ATOM 763 N N . LEU A 1 95 ? 0.185 9.564 -8.707 1.00 91.00 95 LEU A N 1
ATOM 764 C CA . LEU A 1 95 ? -1.052 9.032 -9.276 1.00 91.00 95 LEU A CA 1
ATOM 765 C C . LEU A 1 95 ? -1.541 7.794 -8.512 1.00 91.00 95 LEU A C 1
ATOM 767 O O . LEU A 1 95 ? -2.705 7.743 -8.122 1.00 91.00 95 LEU A O 1
ATOM 771 N N . LEU A 1 96 ? -0.659 6.831 -8.238 1.00 88.62 96 LEU A N 1
ATOM 772 C CA . LEU A 1 96 ? -1.001 5.625 -7.473 1.00 88.62 96 LEU A CA 1
ATOM 773 C C . LEU A 1 96 ? -1.460 5.973 -6.048 1.00 88.62 96 LEU A C 1
ATOM 775 O O . LEU A 1 96 ? -2.474 5.469 -5.561 1.00 88.62 96 LEU A O 1
ATOM 779 N N . MET A 1 97 ? -0.763 6.906 -5.399 1.00 92.88 97 MET A N 1
ATOM 780 C CA . MET A 1 97 ? -1.096 7.359 -4.050 1.00 92.88 97 MET A CA 1
ATOM 781 C C . MET A 1 97 ? -2.399 8.154 -3.978 1.00 92.88 97 MET A C 1
ATOM 783 O O . MET A 1 97 ? -3.034 8.172 -2.923 1.00 92.88 97 MET A O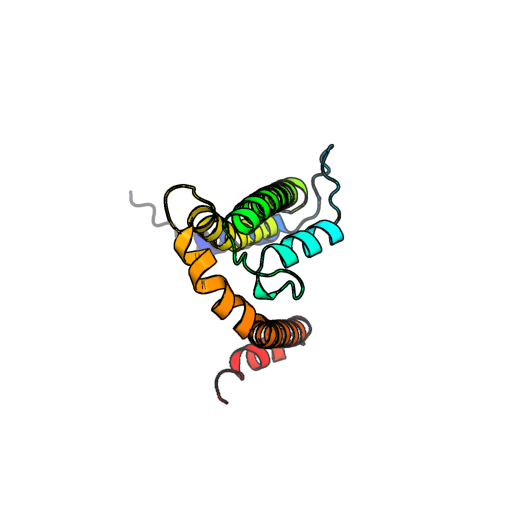 1
ATOM 787 N N . TYR A 1 98 ? -2.845 8.787 -5.066 1.00 91.62 98 TYR A N 1
ATOM 788 C CA . TYR A 1 98 ? -4.089 9.560 -5.082 1.00 91.62 98 TYR A CA 1
ATOM 789 C C . TYR A 1 98 ? -5.298 8.728 -4.631 1.00 91.62 98 TYR A C 1
ATOM 791 O O . TYR A 1 98 ? -6.093 9.188 -3.805 1.00 91.62 98 TYR A O 1
ATOM 799 N N . GLY A 1 99 ? -5.413 7.486 -5.116 1.00 88.00 99 GLY A N 1
ATOM 800 C CA . GLY A 1 99 ? -6.491 6.574 -4.728 1.00 88.00 99 GLY A CA 1
ATOM 801 C C . GLY A 1 99 ? -6.460 6.236 -3.236 1.00 88.00 99 GLY A C 1
ATOM 802 O O . GLY A 1 99 ? -7.486 6.335 -2.553 1.00 88.00 99 GLY A O 1
ATOM 803 N N . VAL A 1 100 ? -5.268 5.922 -2.716 1.00 90.31 100 VAL A N 1
ATOM 804 C CA . VAL A 1 100 ? -5.040 5.619 -1.295 1.00 90.31 100 VAL A CA 1
ATOM 805 C C . VAL A 1 100 ? -5.431 6.810 -0.424 1.00 90.31 100 VAL A C 1
ATOM 807 O O . VAL A 1 100 ? -6.261 6.655 0.472 1.00 90.31 100 VAL A O 1
ATOM 810 N N . ILE A 1 101 ? -4.925 8.004 -0.747 1.00 91.56 101 ILE A N 1
ATOM 811 C CA . ILE A 1 101 ? -5.178 9.246 -0.004 1.00 91.56 101 ILE A CA 1
ATOM 812 C C . ILE A 1 101 ? -6.666 9.593 -0.018 1.00 91.56 101 ILE A C 1
ATOM 814 O O . ILE A 1 101 ? -7.221 9.996 1.003 1.00 91.56 101 ILE A O 1
ATOM 818 N N . ARG A 1 102 ? -7.342 9.456 -1.165 1.00 91.94 102 ARG A N 1
ATOM 819 C CA . ARG A 1 102 ? -8.773 9.767 -1.280 1.00 91.94 102 ARG A CA 1
ATOM 820 C C . ARG A 1 102 ? -9.611 8.849 -0.393 1.00 91.94 102 ARG A C 1
ATOM 822 O O . ARG A 1 102 ? -10.489 9.335 0.318 1.00 91.94 102 ARG A O 1
ATOM 829 N N . LYS A 1 103 ? -9.334 7.542 -0.403 1.00 89.06 103 LYS A N 1
ATOM 830 C CA . LYS A 1 103 ? -10.015 6.570 0.467 1.00 89.06 103 LYS A CA 1
ATOM 831 C C . LYS A 1 103 ? -9.662 6.781 1.935 1.00 89.06 103 LYS A C 1
ATOM 833 O O . LYS A 1 103 ? -10.548 6.729 2.779 1.00 89.06 103 LYS A O 1
ATOM 838 N N . ASN A 1 104 ? -8.403 7.078 2.241 1.00 88.62 104 ASN A N 1
ATOM 839 C CA . ASN A 1 104 ? -7.963 7.390 3.594 1.00 88.62 104 ASN A CA 1
ATOM 840 C C . ASN A 1 104 ? -8.692 8.612 4.155 1.00 88.62 104 ASN A C 1
ATOM 842 O O . ASN A 1 104 ? -9.320 8.522 5.201 1.00 88.62 104 ASN A O 1
ATOM 846 N N . LYS A 1 105 ? -8.734 9.716 3.402 1.00 89.62 105 LYS A N 1
ATOM 847 C CA . LYS A 1 105 ? -9.518 10.903 3.765 1.00 89.62 105 LYS A CA 1
ATOM 848 C C . LYS A 1 105 ? -10.993 10.593 3.988 1.00 89.62 105 LYS A C 1
ATOM 850 O O . LYS A 1 105 ? -11.615 11.275 4.784 1.00 89.62 105 LYS A O 1
ATOM 855 N N . TYR A 1 106 ? -11.566 9.619 3.289 1.00 90.69 106 TYR A N 1
ATOM 856 C CA . TYR A 1 106 ? -12.954 9.233 3.515 1.00 90.69 106 TYR A CA 1
ATOM 857 C C . TYR A 1 106 ? -13.128 8.464 4.831 1.00 90.69 106 TYR A C 1
ATOM 859 O O . TYR A 1 106 ? -13.957 8.854 5.636 1.00 90.69 106 TYR A O 1
ATOM 867 N N . TYR A 1 107 ? -12.332 7.423 5.087 1.00 89.44 107 TYR A N 1
ATOM 868 C CA . TYR A 1 107 ? -12.502 6.563 6.270 1.00 89.44 107 TYR A CA 1
ATOM 869 C C . TYR A 1 107 ? -11.905 7.140 7.568 1.00 89.44 107 TYR A C 1
ATOM 871 O O . TYR A 1 107 ? -12.338 6.794 8.669 1.00 89.44 107 TYR A O 1
ATOM 879 N N . CYS A 1 108 ? -10.918 8.028 7.447 1.00 88.62 108 CYS A N 1
ATOM 880 C CA . CYS A 1 108 ? -10.234 8.665 8.571 1.00 88.62 108 CYS A CA 1
ATOM 881 C C . CYS A 1 108 ? -10.765 10.056 8.919 1.00 88.62 108 CYS A C 1
ATOM 883 O O . CYS A 1 108 ? -10.325 10.644 9.903 1.00 88.62 108 CYS A O 1
ATOM 885 N N . ASN A 1 109 ? -11.729 10.583 8.163 1.00 82.62 109 ASN A N 1
ATOM 886 C CA . ASN A 1 109 ? -12.408 11.819 8.532 1.00 82.62 109 ASN A CA 1
ATOM 887 C C . ASN A 1 109 ? -13.359 11.577 9.714 1.00 82.62 109 ASN A C 1
ATOM 889 O O . ASN A 1 109 ? -14.055 10.567 9.784 1.00 82.62 109 ASN A O 1
ATOM 893 N N . PHE A 1 110 ? -13.399 12.531 10.641 1.00 67.94 110 PHE A N 1
ATOM 894 C CA . PHE A 1 110 ? -14.246 12.490 11.831 1.00 67.94 110 PHE A CA 1
ATOM 895 C C . PHE A 1 110 ? -15.753 12.496 11.516 1.00 67.94 110 PHE A C 1
ATOM 897 O O . PHE A 1 110 ? -16.545 11.973 12.302 1.00 67.94 110 PHE A O 1
ATOM 904 N N . ASN A 1 111 ? -16.151 13.031 10.354 1.00 69.50 111 ASN A N 1
ATOM 905 C CA . ASN A 1 111 ? -17.554 13.331 10.048 1.00 69.50 111 ASN A CA 1
ATOM 906 C C . ASN A 1 111 ? -18.228 12.359 9.065 1.00 69.50 111 ASN A C 1
ATOM 908 O O . ASN A 1 111 ? -19.454 12.314 9.005 1.00 69.50 111 ASN A O 1
ATOM 912 N N . ARG A 1 112 ? -17.471 11.609 8.255 1.00 74.12 112 ARG A N 1
ATOM 913 C CA . ARG A 1 112 ? -18.001 10.733 7.187 1.00 74.12 112 ARG A CA 1
ATOM 914 C C . ARG A 1 112 ? -17.167 9.455 7.108 1.00 74.12 112 ARG A C 1
ATOM 916 O O . ARG A 1 112 ? -16.001 9.494 7.465 1.00 74.12 112 ARG A O 1
ATOM 923 N N . GLY A 1 113 ? -17.754 8.330 6.697 1.00 77.00 113 GLY A N 1
ATOM 924 C CA . GLY A 1 113 ? -17.023 7.081 6.428 1.00 77.00 113 GLY A CA 1
ATOM 925 C C . GLY A 1 113 ? -16.517 6.289 7.644 1.00 77.00 113 GLY A C 1
ATOM 926 O O . GLY A 1 113 ? -16.176 5.118 7.491 1.00 77.00 113 GLY A O 1
ATOM 927 N N . LYS A 1 114 ? -16.497 6.872 8.855 1.00 80.81 114 LYS A N 1
ATOM 928 C CA . LYS A 1 114 ? -16.000 6.189 10.069 1.00 80.81 114 LYS A CA 1
ATOM 929 C C . LYS A 1 114 ? -16.760 4.902 10.402 1.00 80.81 114 LYS A C 1
ATOM 931 O O . LYS A 1 114 ? -16.155 3.898 10.753 1.00 80.81 114 LYS A O 1
ATOM 936 N N . LYS A 1 115 ? -18.089 4.926 10.255 1.00 84.94 115 LYS A N 1
ATOM 937 C CA . LYS A 1 115 ? -18.940 3.758 10.520 1.00 84.94 115 LYS A CA 1
ATOM 938 C C . LYS A 1 115 ? -18.783 2.705 9.427 1.00 84.94 115 LYS A C 1
ATOM 940 O O . LYS A 1 115 ? -18.879 1.518 9.713 1.00 84.94 115 LYS A O 1
ATOM 945 N N . ASP A 1 116 ? -18.491 3.128 8.202 1.00 88.56 116 ASP A N 1
ATOM 946 C CA . ASP A 1 116 ? -18.404 2.236 7.047 1.00 88.56 116 ASP A CA 1
ATOM 947 C C . ASP A 1 116 ? -17.163 1.349 7.142 1.00 88.56 116 ASP A C 1
ATOM 949 O O . ASP A 1 116 ? -17.261 0.140 6.965 1.00 88.56 116 ASP A O 1
ATOM 953 N N . ILE A 1 117 ? -16.002 1.916 7.501 1.00 90.06 117 ILE A N 1
ATOM 954 C CA . ILE A 1 117 ? -14.777 1.113 7.633 1.00 90.06 117 ILE A CA 1
ATOM 955 C C . ILE A 1 117 ? -14.891 0.073 8.750 1.00 90.06 117 ILE A C 1
ATOM 957 O O . ILE A 1 117 ? -14.509 -1.071 8.534 1.00 90.06 117 ILE A O 1
ATOM 961 N N . VAL A 1 118 ? -15.473 0.447 9.893 1.00 92.06 118 VAL A N 1
ATOM 962 C CA . VAL A 1 118 ? -15.664 -0.451 11.042 1.00 92.06 118 VAL A CA 1
ATOM 963 C C . VAL A 1 118 ? -16.731 -1.511 10.749 1.00 92.06 118 VAL A C 1
ATOM 965 O O . VAL A 1 118 ? -16.517 -2.692 11.003 1.00 92.06 118 VAL A O 1
ATOM 968 N N . SER A 1 119 ? -17.869 -1.126 10.160 1.00 92.12 119 SER A N 1
ATOM 969 C CA . SER A 1 119 ? -18.950 -2.073 9.833 1.00 92.12 119 SER A CA 1
ATOM 970 C C . SER A 1 119 ? -18.553 -3.086 8.758 1.00 92.12 119 SER A C 1
ATOM 972 O O . SER A 1 119 ? -18.987 -4.234 8.806 1.00 92.12 119 SER A O 1
ATOM 974 N N . MET A 1 120 ? -17.693 -2.693 7.815 1.00 92.62 120 MET A N 1
ATOM 975 C CA . MET A 1 120 ? -17.181 -3.580 6.770 1.00 92.62 120 MET A CA 1
ATOM 976 C C . MET A 1 120 ? -15.935 -4.365 7.197 1.00 92.62 120 MET A C 1
ATOM 978 O O . MET A 1 120 ? -15.536 -5.276 6.472 1.00 92.62 120 MET A O 1
ATOM 982 N N . ALA A 1 121 ? -15.316 -4.036 8.336 1.00 94.31 121 ALA A N 1
ATOM 983 C CA . ALA A 1 121 ? -14.008 -4.556 8.728 1.00 94.31 121 ALA A CA 1
ATOM 984 C C . ALA A 1 121 ? -13.968 -6.084 8.758 1.00 94.31 121 ALA A C 1
ATOM 986 O O . ALA A 1 121 ? -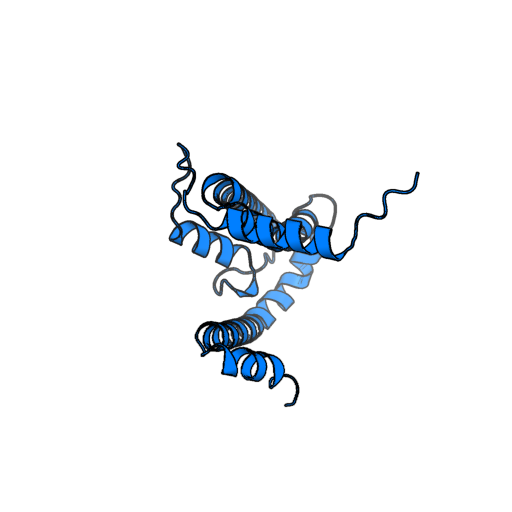13.105 -6.676 8.118 1.00 94.31 121 ALA A O 1
ATOM 987 N N . LYS A 1 122 ? -14.967 -6.723 9.379 1.00 94.81 122 LYS A N 1
ATOM 988 C CA . LYS A 1 122 ? -15.072 -8.190 9.437 1.00 94.81 122 LYS A CA 1
ATOM 989 C C . LYS A 1 122 ? -15.107 -8.832 8.053 1.00 94.81 122 LYS A C 1
ATOM 991 O O . LYS A 1 122 ? -14.397 -9.798 7.802 1.00 94.81 122 LYS A O 1
ATOM 996 N N . CYS A 1 123 ? -15.903 -8.271 7.142 1.00 94.62 123 CYS A N 1
ATOM 997 C CA . CYS A 1 123 ? -16.000 -8.765 5.769 1.00 94.62 123 CYS A CA 1
ATOM 998 C C . CYS A 1 123 ? -14.670 -8.585 5.028 1.00 94.62 123 CYS A C 1
ATOM 1000 O O . CYS A 1 123 ? -14.148 -9.534 4.450 1.00 94.62 123 CYS A O 1
ATOM 1002 N N . LEU A 1 124 ? -14.081 -7.389 5.104 1.00 93.25 124 LEU A N 1
ATOM 1003 C CA . LEU A 1 124 ? -12.813 -7.075 4.449 1.00 93.25 124 LEU A CA 1
ATOM 1004 C C . LEU A 1 124 ? -11.662 -7.936 4.978 1.00 93.25 124 LEU A C 1
ATOM 1006 O O . LEU A 1 124 ? -10.865 -8.421 4.183 1.00 93.25 124 LEU A O 1
ATOM 1010 N N . ASN A 1 125 ? -11.594 -8.157 6.291 1.00 95.00 125 ASN A N 1
ATOM 1011 C CA . ASN A 1 125 ? -10.593 -9.008 6.929 1.00 95.00 125 ASN A CA 1
ATOM 1012 C C . ASN A 1 125 ? -10.788 -10.483 6.550 1.00 95.00 125 ASN A C 1
ATOM 1014 O O . ASN A 1 125 ? -9.802 -11.166 6.287 1.00 95.00 125 ASN A O 1
ATOM 1018 N N . ALA A 1 126 ? -12.033 -10.960 6.443 1.00 94.69 126 ALA A N 1
ATOM 1019 C CA . ALA A 1 126 ? -12.333 -12.334 6.041 1.00 94.69 126 ALA A CA 1
ATOM 1020 C C . ALA A 1 126 ? -11.936 -12.632 4.585 1.00 94.69 126 ALA A C 1
ATOM 1022 O O . ALA A 1 126 ? -11.367 -13.686 4.311 1.00 94.69 126 ALA A O 1
ATOM 1023 N N . ILE A 1 127 ? -12.188 -11.707 3.650 1.00 93.19 127 ILE A N 1
ATOM 1024 C CA . ILE A 1 127 ? -11.829 -11.897 2.230 1.00 93.19 127 ILE A CA 1
ATOM 1025 C C . ILE A 1 127 ? -10.348 -11.631 1.943 1.00 93.19 127 ILE A C 1
ATOM 1027 O O . ILE A 1 127 ? -9.834 -12.037 0.898 1.00 93.19 127 ILE A O 1
ATOM 1031 N N . LYS A 1 128 ? -9.654 -10.921 2.840 1.00 92.38 128 LYS A N 1
ATOM 1032 C CA . LYS A 1 128 ? -8.291 -10.437 2.615 1.00 92.38 128 LYS A CA 1
ATOM 1033 C C . LYS A 1 128 ? -7.308 -11.544 2.230 1.00 92.38 128 LYS A C 1
ATOM 1035 O O . LYS A 1 128 ? -6.611 -11.329 1.245 1.00 92.38 128 LYS A O 1
ATOM 1040 N N . PRO A 1 129 ? -7.227 -12.706 2.913 1.00 91.62 129 PRO A N 1
ATOM 1041 C CA . PRO A 1 129 ? -6.231 -13.721 2.570 1.00 91.62 129 PRO A CA 1
ATOM 1042 C C . PRO A 1 129 ? -6.351 -14.184 1.115 1.00 91.62 129 PRO A C 1
ATOM 1044 O O . PRO A 1 129 ? -5.352 -14.238 0.399 1.00 91.62 129 PRO A O 1
ATOM 1047 N N . GLN A 1 130 ? -7.581 -14.430 0.654 1.00 91.38 130 GLN A N 1
ATOM 1048 C CA . GLN A 1 130 ? -7.854 -14.824 -0.726 1.00 91.38 130 GLN A CA 1
ATOM 1049 C C . GLN A 1 130 ? -7.537 -13.686 -1.704 1.00 91.38 130 GLN A C 1
ATOM 1051 O O . GLN A 1 130 ? -6.853 -13.895 -2.702 1.00 91.38 130 GLN A O 1
ATOM 1056 N N . ALA A 1 131 ? -7.973 -12.463 -1.402 1.00 89.81 131 ALA A N 1
ATOM 1057 C CA . ALA A 1 131 ? -7.705 -11.308 -2.252 1.00 89.81 131 ALA A CA 1
ATOM 1058 C C . ALA A 1 131 ? -6.199 -10.988 -2.352 1.00 89.81 131 ALA A C 1
ATOM 1060 O O . ALA A 1 131 ? -5.714 -10.651 -3.431 1.00 89.81 131 ALA A O 1
ATOM 1061 N N . THR A 1 132 ? -5.441 -11.143 -1.263 1.00 89.06 132 THR A N 1
ATOM 1062 C CA . THR A 1 132 ? -3.976 -11.024 -1.244 1.00 89.06 132 THR A CA 1
ATOM 1063 C C . THR A 1 132 ? -3.324 -12.090 -2.118 1.00 89.06 132 THR A C 1
ATOM 1065 O O . THR A 1 132 ? -2.436 -11.760 -2.897 1.00 89.06 132 THR A O 1
ATOM 1068 N N . GLN A 1 133 ? -3.777 -13.347 -2.060 1.00 89.69 133 GLN A N 1
ATOM 1069 C CA . GLN A 1 133 ? -3.272 -14.400 -2.949 1.00 89.69 133 GLN A CA 1
ATOM 1070 C C . GLN A 1 133 ? -3.519 -14.067 -4.425 1.00 89.69 133 GLN A C 1
ATOM 1072 O O . GLN A 1 133 ? -2.598 -14.172 -5.234 1.00 89.69 133 GLN A O 1
ATOM 1077 N N . CYS A 1 134 ? -4.725 -13.610 -4.773 1.00 88.31 134 CYS A N 1
ATOM 1078 C CA . CYS A 1 134 ? -5.046 -13.188 -6.138 1.00 88.31 134 CYS A CA 1
ATOM 1079 C C . CYS A 1 134 ? -4.156 -12.028 -6.605 1.00 88.31 134 CYS A C 1
ATOM 1081 O O . CYS A 1 134 ? -3.645 -12.060 -7.722 1.00 88.31 134 CYS A O 1
ATOM 1083 N N . MET A 1 135 ? -3.935 -11.026 -5.750 1.00 87.88 135 MET A N 1
ATOM 1084 C CA . MET A 1 135 ? -3.069 -9.892 -6.081 1.00 87.88 135 MET A CA 1
ATOM 1085 C C . MET A 1 135 ? -1.605 -10.300 -6.236 1.00 87.88 135 MET A C 1
ATOM 1087 O O . MET A 1 135 ? -0.961 -9.841 -7.172 1.00 87.88 135 MET A O 1
ATOM 1091 N N . ASN A 1 136 ? -1.085 -11.171 -5.370 1.00 86.56 136 ASN A N 1
ATOM 1092 C CA . ASN A 1 136 ? 0.289 -11.662 -5.488 1.00 86.56 136 ASN A CA 1
ATOM 1093 C C . ASN A 1 136 ? 0.483 -12.432 -6.795 1.00 86.56 136 ASN A C 1
ATOM 1095 O O . ASN A 1 136 ? 1.428 -12.152 -7.521 1.00 86.56 136 ASN A O 1
ATOM 1099 N N . LYS A 1 137 ? -0.463 -13.310 -7.153 1.00 87.12 137 LYS A N 1
ATOM 1100 C CA . LYS A 1 137 ? -0.432 -14.028 -8.433 1.00 87.12 137 LYS A CA 1
ATOM 1101 C C . LYS A 1 137 ? -0.410 -13.066 -9.626 1.00 87.12 137 LYS A C 1
ATOM 1103 O O . LYS A 1 137 ? 0.399 -13.235 -10.531 1.00 87.12 137 LYS A O 1
ATOM 1108 N N . LEU A 1 138 ? -1.249 -12.029 -9.600 1.00 85.00 138 LEU A N 1
ATOM 1109 C CA . LEU A 1 138 ? -1.264 -10.998 -10.640 1.00 85.00 138 LEU A CA 1
ATOM 1110 C C . LEU A 1 138 ? 0.078 -10.252 -10.731 1.00 85.00 138 LEU A C 1
ATOM 1112 O O . LEU A 1 138 ? 0.554 -9.965 -11.828 1.00 85.00 138 LEU A O 1
ATOM 1116 N N . ILE A 1 139 ? 0.691 -9.928 -9.589 1.00 85.00 139 ILE A N 1
ATOM 1117 C CA . ILE A 1 139 ? 2.010 -9.286 -9.536 1.00 85.00 139 ILE A CA 1
ATOM 1118 C C . ILE A 1 139 ? 3.078 -10.216 -10.122 1.00 85.00 139 ILE A C 1
ATOM 1120 O O . ILE A 1 139 ? 3.880 -9.766 -10.937 1.00 85.00 139 ILE A O 1
ATOM 1124 N N . ASP A 1 140 ? 3.067 -11.498 -9.763 1.00 85.62 140 ASP A N 1
ATOM 1125 C CA . ASP A 1 140 ? 4.018 -12.491 -10.266 1.00 85.62 140 ASP A CA 1
ATOM 1126 C C . ASP A 1 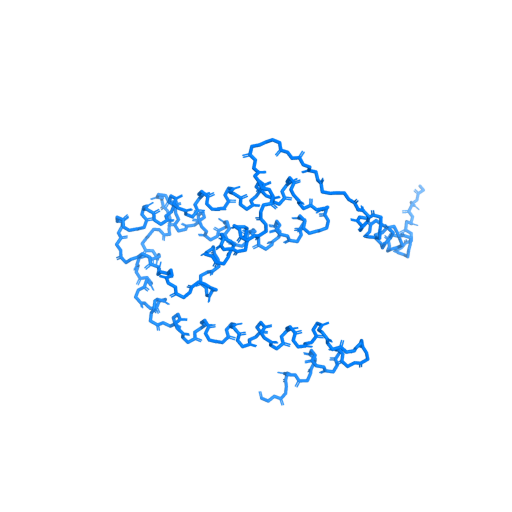140 ? 3.898 -12.655 -11.791 1.00 85.62 140 ASP A C 1
ATOM 1128 O O . ASP A 1 140 ? 4.900 -12.604 -12.508 1.00 85.62 140 ASP A O 1
ATOM 1132 N N . GLU A 1 141 ? 2.677 -12.752 -12.320 1.00 83.38 141 GLU A N 1
ATOM 1133 C CA . GLU A 1 141 ? 2.406 -12.822 -13.765 1.00 83.38 141 GLU A CA 1
ATOM 1134 C C . GLU A 1 141 ? 2.851 -11.547 -14.502 1.00 83.38 141 GLU A C 1
ATOM 1136 O O . GLU A 1 141 ? 3.462 -11.604 -15.582 1.00 83.38 141 GLU A O 1
ATOM 1141 N N . ALA A 1 142 ? 2.619 -10.378 -13.900 1.00 82.94 142 ALA A N 1
ATOM 1142 C CA . ALA A 1 142 ? 3.107 -9.111 -14.427 1.00 82.94 142 ALA A CA 1
ATOM 1143 C C . ALA A 1 142 ? 4.645 -9.057 -14.435 1.00 82.94 142 ALA A C 1
ATOM 1145 O O . ALA A 1 142 ? 5.241 -8.593 -15.410 1.00 82.94 142 ALA A O 1
ATOM 1146 N N . MET A 1 143 ? 5.310 -9.577 -13.401 1.00 82.44 143 MET A N 1
ATOM 1147 C CA . MET A 1 143 ? 6.773 -9.629 -13.323 1.00 82.44 143 MET A CA 1
ATOM 1148 C C . MET A 1 143 ? 7.378 -10.569 -14.367 1.00 82.44 143 MET A C 1
ATOM 1150 O O . MET A 1 143 ? 8.375 -10.214 -15.001 1.00 82.44 143 MET A O 1
ATOM 1154 N N . VAL A 1 144 ? 6.767 -11.731 -14.614 1.00 85.19 144 VAL A N 1
ATOM 1155 C CA . VAL A 1 144 ? 7.176 -12.635 -15.707 1.00 85.19 144 VAL A CA 1
ATOM 1156 C C . VAL A 1 144 ? 7.130 -11.897 -17.043 1.00 85.19 144 VAL A C 1
ATOM 1158 O O . VAL A 1 144 ? 8.084 -11.937 -17.820 1.00 85.19 144 VAL A O 1
ATOM 1161 N N . THR A 1 145 ? 6.058 -11.148 -17.284 1.00 81.62 145 THR A N 1
ATOM 1162 C CA . THR A 1 145 ? 5.886 -10.351 -18.501 1.00 81.62 145 THR A CA 1
ATOM 1163 C C . THR A 1 145 ? 6.946 -9.256 -18.638 1.00 81.62 145 THR A C 1
ATOM 1165 O O . THR A 1 145 ? 7.514 -9.066 -19.716 1.00 81.62 145 THR A O 1
ATOM 1168 N N . VAL A 1 146 ? 7.238 -8.517 -17.564 1.00 82.69 146 VAL A N 1
ATOM 1169 C CA . VAL A 1 146 ? 8.247 -7.444 -17.578 1.00 82.69 146 VAL A CA 1
ATOM 1170 C C . VAL A 1 146 ? 9.628 -7.992 -17.946 1.00 82.69 146 VAL A C 1
ATOM 1172 O O . VAL A 1 146 ? 10.346 -7.348 -18.722 1.00 82.69 146 VAL A O 1
ATOM 1175 N N . ASN A 1 147 ? 9.957 -9.188 -17.457 1.00 84.75 147 ASN A N 1
ATOM 1176 C CA . ASN A 1 147 ? 11.243 -9.853 -17.670 1.00 84.75 147 ASN A CA 1
ATOM 1177 C C . ASN A 1 147 ? 11.318 -10.673 -18.972 1.00 84.75 147 ASN A C 1
ATOM 1179 O O . ASN A 1 147 ? 12.403 -11.098 -19.367 1.00 84.75 147 ASN A O 1
ATOM 1183 N N . ALA A 1 148 ? 10.199 -10.877 -19.671 1.00 84.62 148 ALA A N 1
ATOM 1184 C CA . ALA A 1 148 ? 10.176 -11.592 -20.941 1.00 84.62 148 ALA A CA 1
ATOM 1185 C C . ALA A 1 148 ? 10.816 -10.778 -22.091 1.00 84.62 148 ALA A C 1
ATOM 1187 O O . ALA A 1 148 ? 10.811 -9.542 -22.072 1.00 84.62 148 ALA A O 1
ATOM 1188 N N . PRO A 1 149 ? 11.315 -11.435 -23.156 1.00 87.88 149 PRO A N 1
ATOM 1189 C CA . PRO A 1 149 ? 11.750 -10.759 -24.378 1.00 87.88 149 PRO A CA 1
ATOM 1190 C C . PRO A 1 149 ? 10.645 -9.877 -24.978 1.00 87.88 149 PRO A C 1
ATOM 1192 O O . PRO A 1 149 ? 9.488 -10.288 -25.036 1.00 87.88 149 PRO A O 1
ATOM 1195 N N . THR A 1 150 ? 10.991 -8.695 -25.508 1.00 83.44 150 THR A N 1
ATOM 1196 C CA . THR A 1 150 ? 10.029 -7.701 -26.040 1.00 83.44 150 THR A CA 1
ATOM 1197 C C . THR A 1 150 ? 9.008 -8.290 -27.016 1.00 83.44 150 THR A C 1
ATOM 1199 O O . THR A 1 150 ? 7.833 -7.938 -26.959 1.00 83.44 150 THR A O 1
ATOM 1202 N N . LYS A 1 151 ? 9.433 -9.233 -27.869 1.00 83.88 151 LYS A N 1
ATOM 1203 C CA . LYS A 1 151 ? 8.571 -9.912 -28.853 1.00 83.88 151 LYS A CA 1
ATOM 1204 C C . LYS A 1 151 ? 7.462 -10.762 -28.216 1.00 83.88 151 LYS A C 1
ATOM 1206 O O . LYS A 1 151 ? 6.451 -11.005 -28.860 1.00 83.88 151 LYS A O 1
ATOM 1211 N N . LEU A 1 152 ? 7.646 -11.202 -26.972 1.00 81.25 152 LEU A N 1
ATOM 1212 C CA . LEU A 1 152 ? 6.709 -12.053 -26.236 1.00 81.25 152 LEU A CA 1
ATOM 1213 C C . LEU A 1 152 ? 5.830 -11.263 -25.257 1.00 81.25 152 LEU A C 1
ATOM 1215 O O . LEU A 1 152 ? 4.785 -11.762 -24.854 1.00 81.25 152 LEU A O 1
ATOM 1219 N N . LYS A 1 153 ? 6.200 -10.021 -24.911 1.00 79.56 153 LYS A N 1
ATOM 1220 C CA . LYS A 1 153 ? 5.474 -9.208 -23.918 1.00 79.56 153 LYS A CA 1
ATOM 1221 C C . LYS A 1 153 ? 4.007 -8.981 -24.283 1.00 79.56 153 LYS A C 1
ATOM 1223 O O . LYS A 1 153 ? 3.149 -9.146 -23.430 1.00 79.56 153 LYS A O 1
ATOM 1228 N N . ILE A 1 154 ? 3.712 -8.641 -25.542 1.00 76.38 154 ILE A N 1
ATOM 1229 C CA . ILE A 1 154 ? 2.326 -8.412 -25.994 1.00 76.38 154 ILE A CA 1
ATOM 1230 C C . ILE A 1 154 ? 1.504 -9.697 -25.863 1.00 76.38 154 ILE A C 1
ATOM 1232 O O . ILE A 1 154 ? 0.402 -9.660 -25.326 1.00 76.38 154 ILE A O 1
ATOM 1236 N N . GLY A 1 155 ? 2.062 -10.834 -26.294 1.00 76.56 155 GLY A N 1
ATOM 1237 C CA . GLY A 1 155 ? 1.408 -12.134 -26.157 1.00 76.56 155 GLY A CA 1
ATOM 1238 C C . GLY A 1 155 ? 1.096 -12.451 -24.697 1.00 76.56 155 GLY A C 1
ATOM 1239 O O . GLY A 1 155 ? -0.039 -12.771 -24.379 1.00 76.56 155 GLY A O 1
ATOM 1240 N N . LEU A 1 156 ? 2.062 -12.270 -23.796 1.00 75.19 156 LEU A N 1
ATOM 1241 C CA . LEU A 1 156 ? 1.892 -12.558 -22.370 1.00 75.19 156 LEU A CA 1
ATOM 1242 C C . LEU A 1 156 ? 0.876 -11.635 -21.672 1.00 75.19 156 LEU A C 1
ATOM 1244 O O . LEU A 1 156 ? 0.152 -12.102 -20.802 1.00 75.19 156 LEU A O 1
ATOM 1248 N N . ILE A 1 157 ? 0.769 -10.361 -22.071 1.00 72.56 157 ILE A N 1
ATOM 1249 C CA . ILE A 1 157 ? -0.223 -9.422 -21.506 1.00 72.56 157 ILE A CA 1
ATOM 1250 C C . ILE A 1 157 ? -1.630 -9.709 -22.039 1.00 72.56 157 ILE A C 1
ATOM 1252 O O . ILE A 1 157 ? -2.604 -9.616 -21.297 1.00 72.56 157 ILE A O 1
ATOM 1256 N N . CYS A 1 158 ? -1.754 -10.017 -23.331 1.00 69.88 158 CYS A N 1
ATOM 1257 C CA . CYS A 1 158 ? -3.051 -10.111 -23.997 1.00 69.88 158 CYS A CA 1
ATOM 1258 C C . CYS A 1 158 ? -3.688 -11.510 -23.930 1.00 69.88 158 CYS A C 1
ATOM 1260 O O . CYS A 1 158 ? -4.909 -11.601 -24.040 1.00 69.88 158 CYS A O 1
ATOM 1262 N N . TRP A 1 159 ? -2.920 -12.595 -23.740 1.00 58.31 159 TRP A N 1
ATOM 1263 C CA . TRP A 1 159 ? -3.478 -13.960 -23.762 1.00 58.31 159 TRP A CA 1
ATOM 1264 C C . TRP A 1 159 ? -4.217 -14.390 -22.487 1.00 58.31 159 TRP A C 1
ATOM 1266 O O . TRP A 1 159 ? -4.991 -15.340 -22.550 1.00 58.31 159 TRP A O 1
ATOM 1276 N N . TYR A 1 160 ? -4.067 -13.684 -21.361 1.00 52.97 160 TYR A N 1
ATOM 1277 C CA . TYR A 1 160 ? -4.808 -13.984 -20.122 1.00 52.97 160 TYR A CA 1
ATOM 1278 C C . TYR A 1 160 ? -6.267 -13.472 -20.113 1.00 52.97 160 TYR A C 1
ATOM 1280 O O . TYR A 1 160 ? -6.936 -13.541 -19.087 1.00 52.97 160 TYR A O 1
ATOM 1288 N N . VAL A 1 161 ? -6.791 -12.981 -21.245 1.00 46.22 161 VAL A N 1
ATOM 1289 C CA . VAL A 1 161 ? -8.189 -12.510 -21.384 1.00 46.22 161 VAL A CA 1
ATOM 1290 C C . VAL A 1 161 ? -9.147 -13.615 -21.888 1.00 46.22 161 VAL A C 1
ATOM 1292 O O . VAL A 1 161 ? -10.346 -13.381 -21.991 1.00 46.22 161 VAL A O 1
ATOM 1295 N N . TYR A 1 162 ? -8.660 -14.832 -22.171 1.00 32.81 162 TYR A N 1
ATOM 1296 C CA . TYR A 1 162 ? -9.468 -15.930 -22.738 1.00 32.81 162 TYR A CA 1
ATOM 1297 C C . TYR A 1 162 ? -9.315 -17.279 -22.006 1.00 32.81 162 TYR A C 1
ATOM 1299 O O . TYR A 1 162 ? -9.104 -18.305 -22.654 1.00 32.81 162 TYR A O 1
ATOM 1307 N N . ILE A 1 163 ? -9.436 -17.302 -20.674 1.00 36.62 163 ILE A N 1
ATOM 1308 C CA . ILE A 1 163 ? -9.789 -18.521 -19.917 1.00 36.62 163 ILE A CA 1
ATOM 1309 C C . ILE A 1 163 ? -10.856 -18.169 -18.886 1.00 36.62 163 ILE A C 1
ATOM 1311 O O . ILE A 1 163 ? -10.629 -17.198 -18.131 1.00 36.62 163 ILE A O 1
#

pLDDT: mean 80.12, std 16.04, range [32.81, 95.0]

Radius of gyration: 20.34 Å; chains: 1; bounding box: 40×52×56 Å

Sequence (163 aa):
MKMSMNINILCLVIVTLMIVSSTGATKQSNGIECDPKTMDETTRWLFFLNDPLRNIPETETERSQFCLEKNQKEHYVKQYAKRCLKAFPYQVTTLLMYGVIRKNKYYCNFNRGKKDIVSMAKCLNAIKPQATQCMNKLIDEAMVTVNAPTKLKIGLICWYVYI